Protein AF-A0A154PMB5-F1 (afdb_monomer)

Solvent-accessible surface area (backbone atoms only — not comparable to full-atom values): 2878 Å² total; per-residue (Å²): 120,64,80,80,58,75,44,53,66,41,47,49,51,36,53,50,42,29,68,76,63,74,38,63,80,78,32,50,65,41,49,49,54,35,46,53,46,51,53,52,43,49,53,54,52,53,63,75,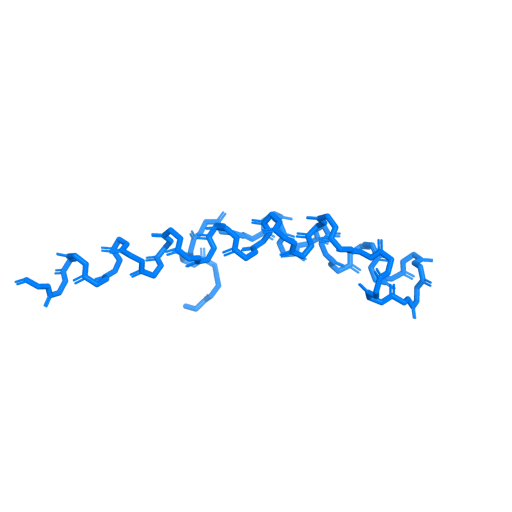77,105

Radius of gyration: 12.5 Å; Cα contacts (8 Å, |Δi|>4): 29; chains: 1; bounding box: 31×19×32 Å

Secondary structure (DSSP, 8-state):
--TTTS-HHHHHHHHHHHHHHS-GGGGHHHHHHHHHHHHHHHHHHHHHT-

Organism: Dufourea novaeangliae (NCBI:txid178035)

Sequence (50 aa):
MLKKTGCMELHYQVQECIAETQDWRKCREQVKQFKVCMDEYQKKREKQYS

Structure (mmCIF, N/CA/C/O backbone):
data_AF-A0A154PMB5-F1
#
_entry.id   AF-A0A154PMB5-F1
#
loop_
_atom_site.group_PDB
_atom_site.id
_atom_site.type_symbol
_atom_site.label_atom_id
_atom_site.label_alt_id
_atom_site.label_comp_id
_atom_site.label_asym_id
_atom_site.label_entity_id
_atom_site.label_seq_id
_atom_site.pdbx_PDB_ins_code
_atom_site.Cartn_x
_atom_site.Cartn_y
_atom_site.Cartn_z
_atom_site.occupancy
_atom_site.B_iso_or_equiv
_atom_site.auth_seq_id
_atom_site.auth_comp_id
_atom_site.auth_asym_id
_atom_site.auth_atom_id
_atom_site.pdbx_PDB_model_num
ATOM 1 N N . MET A 1 1 ? -6.758 13.646 7.485 1.00 64.38 1 MET A N 1
ATOM 2 C CA . MET A 1 1 ? -6.561 12.970 6.186 1.00 64.38 1 MET A CA 1
ATOM 3 C C . MET A 1 1 ? -5.112 12.524 6.069 1.00 64.38 1 MET A C 1
ATOM 5 O O . MET A 1 1 ? -4.253 13.258 6.543 1.00 64.38 1 MET A O 1
ATOM 9 N N . LEU A 1 2 ? -4.899 11.298 5.577 1.00 76.50 2 LEU A N 1
ATOM 10 C CA . LEU A 1 2 ? -3.702 10.427 5.589 1.00 76.50 2 LEU A CA 1
ATOM 11 C C . LEU A 1 2 ? -2.716 10.521 6.769 1.00 76.50 2 LEU A C 1
ATOM 13 O O . LEU A 1 2 ? -2.551 9.537 7.479 1.00 76.50 2 LEU A O 1
ATOM 17 N N . LYS A 1 3 ? -2.118 11.678 7.063 1.00 75.00 3 LYS A N 1
ATOM 18 C CA . LYS A 1 3 ? -1.158 11.858 8.173 1.00 75.00 3 LYS A CA 1
ATOM 19 C C . LYS A 1 3 ? -1.696 11.417 9.543 1.00 75.00 3 LYS A C 1
ATOM 21 O O . LYS A 1 3 ? -0.939 10.947 10.376 1.00 75.00 3 LYS A O 1
ATOM 26 N N . LYS A 1 4 ? -3.013 11.524 9.766 1.00 82.56 4 LYS A N 1
ATOM 27 C CA . LYS A 1 4 ? -3.685 11.088 11.011 1.00 82.56 4 LYS A CA 1
ATOM 28 C C . LYS A 1 4 ? -4.020 9.587 11.063 1.00 82.56 4 LYS A C 1
ATOM 30 O O . LYS A 1 4 ? -4.564 9.134 12.060 1.00 82.56 4 LYS A O 1
ATOM 35 N N . THR A 1 5 ? -3.774 8.843 9.985 1.00 87.56 5 THR A N 1
ATOM 36 C CA . THR A 1 5 ? -4.157 7.421 9.878 1.00 87.56 5 THR A CA 1
ATOM 37 C C . THR A 1 5 ? -3.092 6.471 10.417 1.00 87.56 5 THR A C 1
ATOM 39 O O . THR A 1 5 ? -3.41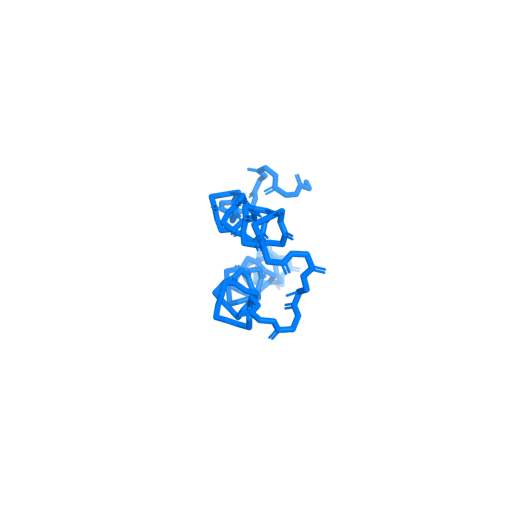2 5.334 10.731 1.00 87.56 5 THR A O 1
ATOM 42 N N . GLY A 1 6 ? -1.835 6.921 10.519 1.00 91.94 6 GLY A N 1
ATOM 43 C CA . GLY A 1 6 ? -0.687 6.050 10.789 1.00 91.94 6 GLY A CA 1
ATOM 44 C C . GLY A 1 6 ? -0.185 5.277 9.561 1.00 91.94 6 GLY A C 1
ATOM 45 O O . GLY A 1 6 ? 0.886 4.694 9.616 1.00 91.94 6 GLY A O 1
ATOM 46 N N . CYS A 1 7 ? -0.884 5.334 8.423 1.00 95.38 7 CYS A N 1
ATOM 47 C CA . CYS A 1 7 ? -0.552 4.569 7.215 1.00 95.38 7 CYS A CA 1
ATOM 48 C C . CYS A 1 7 ? 0.425 5.290 6.264 1.00 95.38 7 CYS A C 1
ATOM 50 O O . CYS A 1 7 ? 0.478 4.973 5.077 1.00 95.38 7 CYS A O 1
ATOM 52 N N . MET A 1 8 ? 1.157 6.303 6.746 1.00 94.75 8 MET A N 1
ATOM 53 C CA . MET A 1 8 ? 1.971 7.175 5.885 1.00 94.75 8 MET A CA 1
ATOM 54 C C . MET A 1 8 ? 3.177 6.444 5.284 1.00 94.75 8 MET A C 1
ATOM 56 O O . MET A 1 8 ? 3.498 6.644 4.120 1.00 94.75 8 MET A O 1
ATOM 60 N N . GLU A 1 9 ? 3.821 5.573 6.054 1.00 94.69 9 GLU A N 1
ATOM 61 C CA . GLU A 1 9 ? 4.978 4.805 5.585 1.00 94.69 9 GLU A CA 1
ATOM 62 C C . GLU A 1 9 ? 4.596 3.838 4.457 1.00 94.69 9 GLU A C 1
ATOM 64 O O . GLU A 1 9 ? 5.233 3.813 3.408 1.00 94.69 9 GLU A O 1
ATOM 69 N N . LEU A 1 10 ? 3.465 3.145 4.612 1.00 96.38 10 LEU A N 1
ATOM 70 C CA . LEU A 1 10 ? 2.903 2.275 3.578 1.00 96.38 10 LEU A CA 1
ATOM 71 C C . LEU A 1 10 ? 2.501 3.057 2.320 1.00 96.38 10 LEU A C 1
ATOM 73 O O . LEU A 1 10 ? 2.640 2.560 1.206 1.00 96.38 10 LEU A O 1
ATOM 77 N N . HIS A 1 11 ? 2.026 4.296 2.479 1.00 95.88 11 HIS A N 1
ATOM 78 C CA . HIS A 1 11 ? 1.759 5.170 1.340 1.00 95.88 11 HIS A CA 1
ATOM 79 C C . HIS A 1 11 ? 3.039 5.478 0.553 1.00 95.88 11 HIS A C 1
ATOM 81 O O . HIS A 1 11 ? 3.028 5.371 -0.673 1.00 95.88 11 HIS A O 1
ATOM 87 N N . TYR A 1 12 ? 4.140 5.800 1.238 1.00 96.50 12 TYR A N 1
ATOM 88 C CA . TYR A 1 12 ? 5.423 6.044 0.578 1.00 96.50 12 TYR A CA 1
ATOM 89 C C . TYR A 1 12 ? 5.970 4.796 -0.115 1.00 96.50 12 TYR A C 1
ATOM 91 O O . TYR A 1 12 ? 6.416 4.903 -1.250 1.00 96.50 12 TYR A O 1
ATOM 99 N N . GLN A 1 13 ? 5.842 3.611 0.486 1.00 96.75 13 GLN A N 1
ATOM 100 C CA . GLN A 1 13 ? 6.242 2.352 -0.160 1.00 96.75 13 GLN A CA 1
ATOM 101 C C . GLN A 1 13 ? 5.464 2.079 -1.457 1.00 96.75 13 GLN A C 1
ATOM 103 O O . GLN A 1 13 ? 6.021 1.593 -2.440 1.00 96.75 13 GLN A O 1
ATOM 108 N N . VAL A 1 14 ? 4.169 2.416 -1.493 1.00 96.69 14 VAL A N 1
ATOM 109 C CA . VAL A 1 14 ? 3.377 2.340 -2.730 1.00 96.69 14 VAL A CA 1
ATOM 110 C C . VAL A 1 14 ? 3.887 3.345 -3.764 1.00 96.69 14 VAL A C 1
ATOM 112 O O . VAL A 1 14 ? 4.021 2.988 -4.933 1.00 96.69 14 VAL A O 1
ATOM 115 N N . GLN A 1 15 ? 4.175 4.585 -3.356 1.00 97.12 15 GLN A N 1
ATOM 116 C CA . GLN A 1 15 ? 4.697 5.609 -4.266 1.00 97.12 15 GLN A CA 1
ATOM 117 C C . GLN A 1 15 ? 6.064 5.231 -4.840 1.00 97.12 15 GLN A C 1
ATOM 119 O O . GLN A 1 15 ? 6.260 5.373 -6.044 1.00 97.12 15 GLN A O 1
ATOM 124 N N . GLU A 1 16 ? 6.969 4.720 -4.007 1.00 97.81 16 GLU A N 1
ATOM 125 C CA . GLU A 1 16 ? 8.295 4.247 -4.407 1.00 97.81 16 GLU A CA 1
ATOM 126 C C . GLU A 1 16 ? 8.179 3.111 -5.423 1.00 97.81 16 GLU A C 1
ATOM 128 O O . GLU A 1 16 ? 8.680 3.235 -6.537 1.00 97.81 16 GLU A O 1
ATOM 133 N N . CYS A 1 17 ? 7.388 2.077 -5.122 1.00 97.81 17 CYS A N 1
ATOM 134 C CA . CYS A 1 17 ? 7.188 0.973 -6.054 1.00 97.81 17 CYS A CA 1
ATOM 135 C C . CYS A 1 17 ? 6.608 1.438 -7.400 1.00 97.81 17 CYS A C 1
ATOM 137 O O . CYS A 1 17 ? 7.036 0.975 -8.458 1.00 97.81 17 CYS A O 1
ATOM 139 N N . ILE A 1 18 ? 5.636 2.358 -7.401 1.00 97.44 18 ILE A N 1
ATOM 140 C CA . ILE A 1 18 ? 5.066 2.887 -8.650 1.00 97.44 18 ILE A CA 1
ATOM 141 C C . ILE A 1 18 ? 6.110 3.710 -9.412 1.00 97.44 18 ILE A C 1
ATOM 143 O O . ILE A 1 18 ? 6.158 3.623 -10.637 1.00 97.44 18 ILE A O 1
ATOM 147 N N . ALA A 1 19 ? 6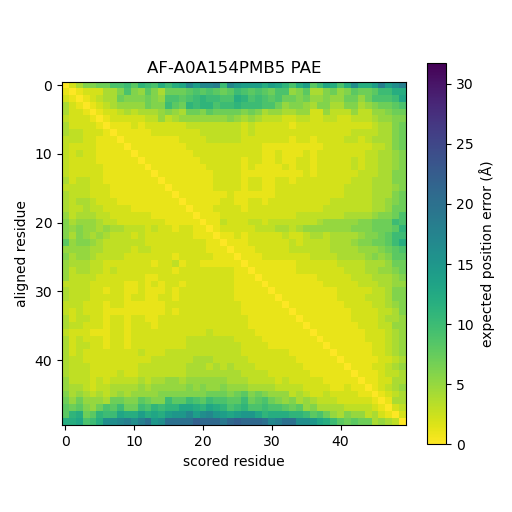.947 4.481 -8.716 1.00 97.56 19 ALA A N 1
ATOM 148 C CA . ALA A 1 19 ? 8.015 5.258 -9.336 1.00 97.56 19 ALA A CA 1
ATOM 149 C C . ALA A 1 19 ? 9.082 4.357 -9.981 1.00 97.56 19 ALA A C 1
ATOM 151 O O . ALA A 1 19 ? 9.505 4.631 -11.103 1.00 97.56 19 ALA A O 1
ATOM 152 N N . GLU A 1 20 ? 9.466 3.264 -9.317 1.00 97.31 20 GLU A N 1
ATOM 153 C CA . GLU A 1 20 ? 10.449 2.299 -9.825 1.00 97.31 20 GLU A CA 1
ATOM 154 C C . GLU A 1 20 ? 9.903 1.452 -10.978 1.00 97.31 20 GLU A C 1
ATOM 156 O O . GLU A 1 20 ? 10.573 1.233 -11.986 1.00 97.31 20 GLU A O 1
ATOM 161 N N . THR A 1 21 ? 8.677 0.948 -10.837 1.00 95.38 21 THR A N 1
ATOM 162 C CA . THR A 1 21 ? 8.107 -0.017 -11.787 1.00 95.38 21 THR A CA 1
ATOM 163 C C . THR A 1 21 ? 7.353 0.633 -12.940 1.00 95.38 21 THR A C 1
ATOM 165 O O . THR A 1 21 ? 7.101 -0.039 -13.944 1.00 95.38 21 THR A O 1
ATOM 168 N N . GLN A 1 22 ? 6.940 1.895 -12.770 1.00 95.44 22 GLN A N 1
ATOM 169 C CA . GLN A 1 22 ? 6.009 2.631 -13.633 1.00 95.44 22 GLN A CA 1
ATOM 170 C C . GLN A 1 22 ? 4.678 1.898 -13.891 1.00 95.44 22 GLN A C 1
ATOM 172 O O . GLN A 1 22 ? 3.910 2.273 -14.777 1.00 95.44 22 GLN A O 1
ATOM 177 N N . ASP A 1 23 ? 4.376 0.861 -13.105 1.00 93.69 23 ASP A N 1
ATOM 178 C CA . ASP A 1 23 ? 3.191 0.025 -13.246 1.00 93.69 23 ASP A CA 1
ATOM 179 C C . ASP A 1 23 ? 2.679 -0.395 -11.868 1.00 93.69 23 ASP A C 1
ATOM 181 O O . ASP A 1 23 ? 3.162 -1.338 -11.237 1.00 93.69 23 ASP A O 1
ATOM 185 N N . TRP A 1 24 ? 1.618 0.274 -11.424 1.00 92.31 24 TRP A N 1
ATOM 186 C CA . TRP A 1 24 ? 0.987 0.014 -10.134 1.00 92.31 24 TRP A CA 1
ATOM 187 C C . TRP A 1 24 ? 0.490 -1.431 -9.970 1.00 92.31 24 TRP A C 1
ATOM 189 O O . TRP A 1 24 ? 0.345 -1.894 -8.838 1.00 92.31 24 TRP A O 1
ATOM 199 N N . ARG A 1 25 ? 0.257 -2.177 -11.064 1.00 94.88 25 ARG A N 1
ATOM 200 C CA . ARG A 1 25 ? -0.161 -3.589 -10.999 1.00 94.88 25 ARG A CA 1
ATOM 201 C C . ARG A 1 25 ? 0.942 -4.485 -10.438 1.00 94.88 25 ARG A C 1
ATOM 203 O O . ARG A 1 25 ? 0.631 -5.509 -9.830 1.00 94.88 25 ARG A O 1
ATOM 210 N N . LYS A 1 26 ? 2.210 -4.094 -10.601 1.00 95.75 26 LYS A N 1
ATOM 211 C CA . LYS A 1 26 ? 3.369 -4.783 -10.011 1.00 95.75 26 LYS A CA 1
ATOM 212 C C . LYS A 1 26 ? 3.509 -4.502 -8.512 1.00 95.75 26 LYS A C 1
ATOM 214 O O . LYS A 1 26 ? 4.079 -5.316 -7.798 1.00 95.75 26 LYS A O 1
ATOM 219 N N . CYS A 1 27 ? 2.887 -3.433 -8.016 1.00 97.12 27 CYS A N 1
ATOM 220 C CA . CYS A 1 27 ? 2.910 -3.012 -6.612 1.00 97.12 27 CYS A CA 1
ATOM 221 C C . CYS A 1 27 ? 1.778 -3.616 -5.768 1.00 97.12 27 CYS A C 1
ATOM 223 O O . CYS A 1 27 ? 1.310 -3.015 -4.797 1.00 97.12 27 CYS A O 1
ATOM 225 N N . ARG A 1 28 ? 1.274 -4.795 -6.157 1.00 96.69 28 ARG A N 1
ATOM 226 C CA . ARG A 1 28 ? 0.092 -5.415 -5.538 1.00 96.69 28 ARG A CA 1
ATOM 227 C C . ARG A 1 28 ? 0.280 -5.664 -4.041 1.00 96.69 28 ARG A C 1
ATOM 229 O O . ARG A 1 28 ? -0.685 -5.538 -3.291 1.00 96.69 28 ARG A O 1
ATOM 236 N N . GLU A 1 29 ? 1.495 -6.000 -3.621 1.00 96.56 29 GLU A N 1
ATOM 237 C CA . GLU A 1 29 ? 1.808 -6.269 -2.218 1.00 96.56 29 GLU A CA 1
ATOM 238 C C . GLU A 1 29 ? 1.780 -4.982 -1.381 1.00 96.56 29 GLU A C 1
ATOM 240 O O . GLU A 1 29 ? 1.034 -4.900 -0.406 1.00 96.56 29 GLU A O 1
ATOM 245 N N . GLN A 1 30 ? 2.474 -3.931 -1.827 1.00 97.06 30 GLN A N 1
ATOM 246 C CA . GLN A 1 30 ? 2.499 -2.619 -1.173 1.00 97.06 30 GLN A CA 1
ATOM 247 C C . GLN A 1 30 ? 1.083 -2.027 -1.079 1.00 97.06 30 GLN A C 1
ATOM 249 O O . GLN A 1 30 ? 0.657 -1.549 -0.026 1.00 97.06 30 GLN A O 1
ATOM 254 N N . VAL A 1 31 ? 0.302 -2.126 -2.162 1.00 96.19 31 VAL A N 1
ATOM 255 C CA . VAL A 1 31 ? -1.093 -1.655 -2.197 1.00 96.19 31 VAL A CA 1
ATOM 256 C C . VAL A 1 31 ? -1.975 -2.448 -1.230 1.00 96.19 31 VAL A C 1
ATOM 258 O O . VAL A 1 31 ? -2.836 -1.867 -0.565 1.00 96.19 31 VAL A O 1
ATOM 261 N N . LYS A 1 32 ? -1.770 -3.767 -1.110 1.00 97.62 32 LYS A N 1
ATOM 262 C CA . LYS A 1 32 ? -2.523 -4.610 -0.172 1.00 97.62 32 LYS A CA 1
ATOM 263 C C . LYS A 1 32 ? -2.231 -4.224 1.277 1.00 97.62 32 LYS A C 1
ATOM 265 O O . LYS A 1 32 ? -3.175 -4.087 2.053 1.00 97.62 32 LYS A O 1
ATOM 270 N N . GLN A 1 33 ? -0.967 -4.007 1.629 1.00 96.69 33 GLN A N 1
ATOM 271 C CA . GLN A 1 33 ? -0.579 -3.586 2.978 1.00 96.69 33 GLN A CA 1
ATOM 272 C C . GLN A 1 33 ? -1.160 -2.212 3.323 1.00 96.69 33 GLN A C 1
ATOM 274 O O . GLN A 1 33 ? -1.785 -2.045 4.373 1.00 96.69 33 GLN A O 1
ATOM 279 N N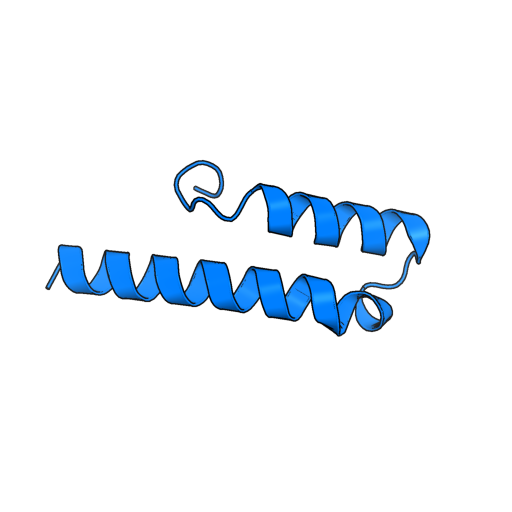 . PHE A 1 34 ? -1.057 -1.251 2.399 1.00 96.75 34 PHE A N 1
ATOM 280 C CA . PHE A 1 34 ? -1.658 0.069 2.571 1.00 96.75 34 PHE A CA 1
ATOM 281 C C . PHE A 1 34 ? -3.178 -0.008 2.777 1.00 96.75 34 PHE A C 1
ATOM 283 O O . PHE A 1 34 ? -3.717 0.639 3.678 1.00 96.75 34 PHE A O 1
ATOM 290 N N . LYS A 1 35 ? -3.871 -0.853 2.000 1.00 96.38 35 LYS A N 1
ATOM 291 C CA . LYS A 1 35 ? -5.313 -1.079 2.151 1.00 96.38 35 LYS A CA 1
ATOM 292 C C . LYS A 1 35 ? -5.670 -1.628 3.533 1.00 96.38 35 LYS A C 1
ATOM 294 O O . LYS A 1 35 ? -6.578 -1.096 4.160 1.00 96.38 35 LYS A O 1
ATOM 299 N N . VAL A 1 36 ? -4.955 -2.645 4.021 1.00 97.25 36 VAL A N 1
ATOM 300 C CA . VAL A 1 36 ? -5.211 -3.233 5.350 1.00 97.25 36 VAL A CA 1
ATOM 301 C C . VAL A 1 36 ? -5.116 -2.167 6.443 1.00 97.25 36 VAL A C 1
ATOM 303 O O . VAL A 1 36 ? -6.027 -2.052 7.259 1.00 97.25 36 VAL A O 1
ATOM 306 N N . CYS A 1 37 ? -4.073 -1.335 6.415 1.00 96.25 37 CYS A N 1
ATOM 307 C CA . CYS A 1 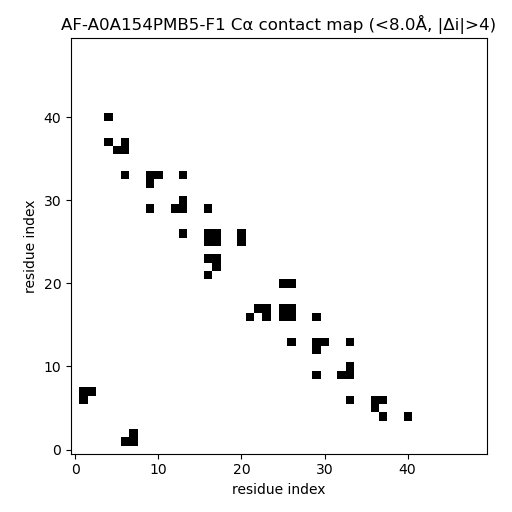37 ? -3.916 -0.255 7.390 1.00 96.25 37 CYS A CA 1
ATOM 308 C C . CYS A 1 37 ? -5.086 0.743 7.350 1.00 96.25 37 CYS A C 1
ATOM 310 O O . CYS A 1 37 ? -5.635 1.129 8.386 1.00 96.25 37 CYS A O 1
ATOM 312 N N . MET A 1 38 ? -5.513 1.138 6.148 1.00 95.44 38 MET A N 1
ATOM 313 C CA . MET A 1 38 ? -6.629 2.069 5.975 1.00 95.44 38 MET A CA 1
ATOM 314 C C . MET A 1 38 ? -7.971 1.466 6.413 1.00 95.44 38 MET A C 1
ATOM 316 O O . MET A 1 38 ? -8.772 2.169 7.033 1.00 95.44 38 MET A O 1
ATOM 320 N N . ASP A 1 39 ? -8.200 0.176 6.155 1.00 95.88 39 ASP A N 1
ATOM 321 C CA . ASP A 1 39 ? -9.395 -0.549 6.598 1.00 95.88 39 ASP A CA 1
ATOM 322 C C . ASP A 1 39 ? -9.450 -0.636 8.135 1.00 95.88 39 ASP A C 1
ATOM 324 O O . ASP A 1 39 ? -10.507 -0.449 8.739 1.00 95.88 39 ASP A O 1
ATOM 328 N N . GLU A 1 40 ? -8.316 -0.868 8.803 1.00 94.88 40 GLU A N 1
ATOM 329 C CA . GLU A 1 40 ? -8.242 -0.832 10.267 1.00 94.88 40 GLU A CA 1
ATOM 330 C C . GLU A 1 40 ? -8.509 0.562 10.834 1.00 94.88 40 GLU A C 1
ATOM 332 O O . GLU A 1 40 ? -9.255 0.701 11.808 1.00 94.88 40 GLU A O 1
ATOM 337 N N . TYR A 1 41 ? -7.935 1.602 10.224 1.00 93.62 41 TYR A N 1
ATOM 338 C CA . TYR A 1 41 ? -8.209 2.986 10.603 1.00 93.62 41 TYR A CA 1
ATOM 339 C C . TYR A 1 41 ? -9.700 3.315 10.464 1.00 93.62 41 TYR A C 1
ATOM 341 O O . TYR A 1 41 ? -10.293 3.903 11.371 1.00 93.62 41 TYR A O 1
ATOM 349 N N . GLN A 1 42 ? -10.319 2.907 9.355 1.00 92.56 42 GLN A N 1
ATOM 350 C CA . GLN A 1 42 ? -11.743 3.096 9.101 1.00 92.56 42 GLN A CA 1
ATOM 351 C C . GLN A 1 42 ? -12.597 2.404 10.173 1.00 92.56 42 GLN A C 1
ATOM 353 O O . GLN A 1 42 ? -13.439 3.061 10.781 1.00 92.56 42 GLN A O 1
ATOM 358 N N . LYS A 1 43 ? -12.315 1.133 10.487 1.00 93.94 43 LYS A N 1
ATOM 359 C CA . LYS A 1 43 ? -13.017 0.378 11.540 1.00 93.94 43 LYS A CA 1
ATOM 360 C C . LYS A 1 43 ? -12.873 1.021 12.919 1.00 93.94 43 LYS A C 1
ATOM 362 O O .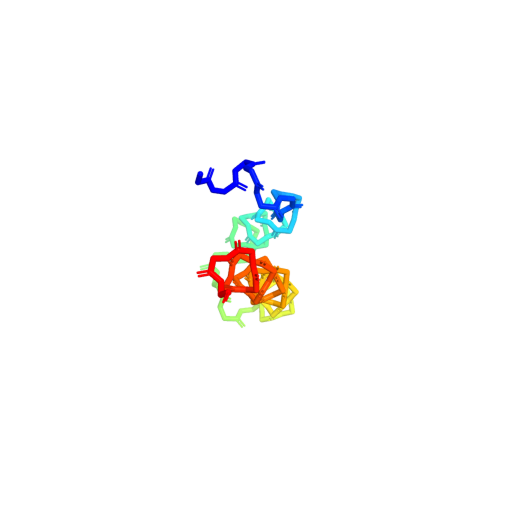 LYS A 1 43 ? -13.838 1.079 13.677 1.00 93.94 43 LYS A O 1
ATOM 367 N N . LYS A 1 44 ? -11.672 1.497 13.271 1.00 90.88 44 LYS A N 1
ATOM 368 C CA . LYS A 1 44 ? -11.436 2.213 14.538 1.00 90.88 44 LYS A CA 1
ATOM 369 C C . LYS A 1 44 ? -12.243 3.506 14.591 1.00 90.88 44 LYS A C 1
ATOM 371 O O . LYS A 1 44 ? -12.846 3.800 15.618 1.00 90.88 44 LYS A O 1
ATOM 376 N N . ARG A 1 45 ? -12.289 4.244 13.479 1.00 90.19 45 ARG A N 1
ATOM 377 C CA . ARG A 1 45 ? -13.068 5.476 13.367 1.00 90.19 45 ARG A CA 1
ATOM 378 C C . ARG A 1 45 ? -14.564 5.203 13.515 1.00 90.19 45 ARG A C 1
ATOM 380 O O . ARG A 1 45 ? -15.211 5.882 14.293 1.00 90.19 45 ARG A O 1
ATOM 387 N N . GLU A 1 46 ? -15.100 4.197 12.831 1.00 89.0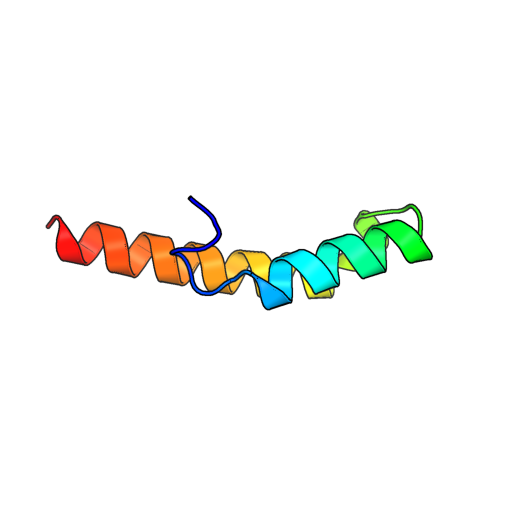0 46 GLU A N 1
ATOM 388 C CA . GLU A 1 46 ? -16.513 3.802 12.937 1.00 89.00 46 GLU A CA 1
ATOM 389 C C . GLU A 1 46 ? -16.899 3.410 14.367 1.00 89.00 46 GLU A C 1
ATOM 391 O O . GLU A 1 46 ? -17.918 3.873 14.862 1.00 89.00 46 GLU A O 1
ATOM 396 N N . LYS 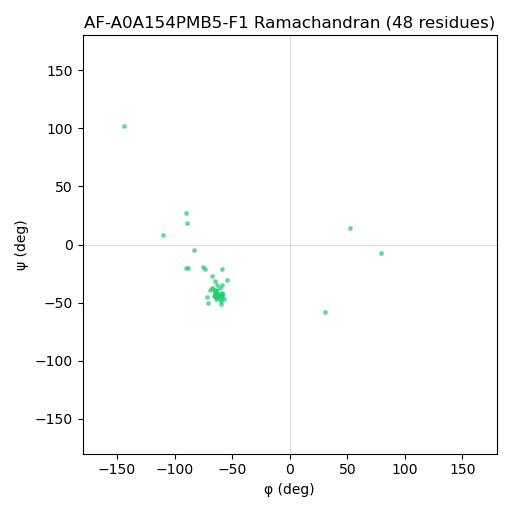A 1 47 ? -16.049 2.650 15.070 1.00 87.06 47 LYS A N 1
ATOM 397 C CA . LYS A 1 47 ? -16.259 2.318 16.490 1.00 87.06 47 LYS A CA 1
ATOM 398 C C . LYS A 1 47 ? -16.208 3.528 17.421 1.00 87.06 47 LYS A C 1
ATOM 400 O O . LYS A 1 47 ? -16.858 3.511 18.452 1.00 87.06 47 LYS A O 1
ATOM 405 N N . GLN A 1 48 ? -15.412 4.545 17.097 1.00 81.00 48 GLN A N 1
ATOM 406 C CA . GLN A 1 48 ? -15.300 5.760 17.908 1.00 81.00 48 GLN A CA 1
ATOM 407 C C . GLN A 1 48 ? -16.535 6.671 17.783 1.00 81.00 48 GLN A C 1
ATOM 409 O O . GLN A 1 48 ? -16.763 7.504 18.656 1.00 81.00 48 GLN A O 1
ATOM 414 N N . TYR A 1 49 ? -17.309 6.529 16.705 1.00 70.44 49 TYR A N 1
ATOM 415 C CA . TYR A 1 49 ? -18.525 7.306 16.442 1.00 70.44 49 TYR A CA 1
ATOM 416 C C . TYR A 1 49 ? -19.819 6.474 16.555 1.00 70.44 49 TYR A C 1
ATOM 418 O O . TYR A 1 49 ? -20.881 6.978 16.189 1.00 70.44 49 TYR A O 1
A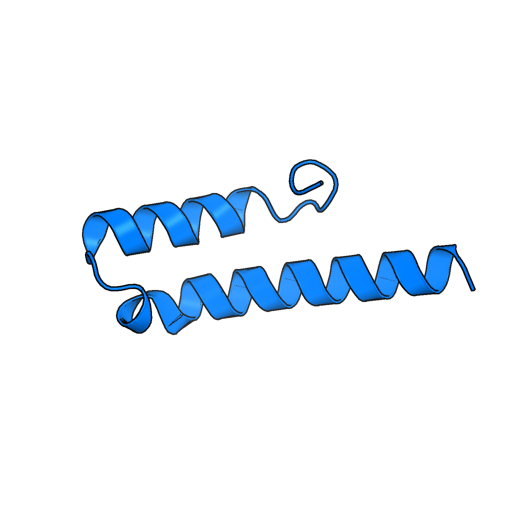TOM 426 N N . SER A 1 50 ? -19.727 5.227 17.032 1.00 62.78 50 SER A N 1
ATOM 427 C CA . SER A 1 50 ? -20.856 4.338 17.346 1.00 62.78 50 SER A CA 1
ATOM 428 C C . SER A 1 50 ? -21.154 4.346 18.837 1.00 62.78 50 SER A C 1
ATOM 430 O O . SER A 1 50 ? -22.313 4.002 19.153 1.00 62.78 50 SER A O 1
#

pLDDT: mean 91.99, std 8.4, range [62.78, 97.81]

InterPro domains:
  IPR039870 Cytochrome oxidase assembly factor 4-like [PTHR13639] (1-48)

Foldseek 3Di:
DVVVLVLVVLVVLLVVCCVVVVDSVVVVPSVVVSVVSVVVSVVVVVVVVD

Mean predicted aligned error: 3.47 Å